Protein AF-A0A8H5M850-F1 (afdb_monomer)

Secondary structure (DSSP, 8-state):
---------PPP-----------PPPPSSHHHHHHHHHHHHHHHHHHTTPPPBTTBPPPPPTTPPPTTSS--TTTS-SSS-GGG--SPPPPHHHHHHHHHHHHHHHHHHHHS--------------HHHHHHHHHHHHHHHHTTS--PPP-

Organism: NCBI:txid117010

pLDDT: mean 79.25, std 18.87, range [33.94, 96.5]

Solvent-accessible surface area (backbone atoms only — not comparable to full-atom values): 9509 Å² total; per-residue (Å²): 139,87,79,82,85,82,80,82,75,80,73,83,76,82,77,70,89,70,82,65,93,62,68,71,51,32,56,77,42,75,67,27,47,52,54,45,52,53,46,46,54,50,49,43,71,78,46,59,92,58,78,58,48,89,93,42,74,48,67,48,62,51,60,33,52,54,78,61,69,71,34,9,46,40,53,28,42,65,94,48,48,53,96,73,57,85,64,72,65,46,58,70,61,38,28,52,30,31,50,51,46,37,50,51,54,52,50,53,60,70,68,45,79,85,76,78,82,76,78,71,82,74,78,76,68,50,71,65,58,50,52,49,53,53,52,53,54,53,53,57,63,54,73,74,68,71,90,67,90,78,133

Sequence (151 aa):
MSSPTVSYIPAPKATNPAPRCSGGTHPNTPAGIALYNDQISKWHTDNGTRGPNETRPYPLSPGSSPVASDECWKCGRTGHVGPSCTQTSAPGLEVRWRMIATSIKKGALATAPQVNLVGEERQWTSKEEYDASVIAAYIADQQGKEDGPSA

InterPro domains:
  IPR001878 Zinc finger, CCHC-type [PS50158] (72-87)
  IPR036875 Zinc finger, CCHC-type superfamily [SSF57756] (61-88)

Radius of gyration: 30.74 Å; Cα contacts (8 Å, |Δi|>4): 128; chains: 1; bounding box: 66×69×64 Å

Mean predicted aligned error: 15.71 Å

Structure (mmCIF, N/CA/C/O backbone):
data_AF-A0A8H5M850-F1
#
_entry.id   AF-A0A8H5M850-F1
#
loop_
_atom_site.group_PDB
_atom_site.id
_atom_site.type_symbol
_atom_site.label_atom_id
_atom_site.label_alt_id
_atom_site.label_comp_id
_atom_site.label_asym_id
_atom_site.label_entity_id
_atom_site.label_seq_id
_atom_site.pdbx_PDB_ins_code
_atom_site.Cartn_x
_atom_site.Cartn_y
_atom_site.Cartn_z
_atom_site.occupancy
_atom_site.B_iso_or_equiv
_atom_site.auth_seq_id
_atom_site.auth_comp_id
_atom_site.auth_asym_id
_atom_site.auth_atom_id
_atom_site.pdbx_PDB_model_num
ATOM 1 N N . MET A 1 1 ? 36.765 -52.241 12.545 1.00 44.28 1 MET A N 1
ATOM 2 C CA . MET A 1 1 ? 37.057 -50.838 12.187 1.00 44.28 1 MET A CA 1
ATOM 3 C C . MET A 1 1 ? 35.727 -50.184 11.850 1.00 44.28 1 MET A C 1
ATOM 5 O O . MET A 1 1 ? 35.226 -50.390 10.755 1.00 44.28 1 MET A O 1
ATOM 9 N N . SER A 1 2 ? 35.089 -49.539 12.828 1.00 43.22 2 SER A N 1
ATOM 10 C CA . SER A 1 2 ? 33.758 -48.939 12.665 1.00 43.22 2 SER A CA 1
ATOM 11 C C . SER A 1 2 ? 33.910 -47.472 12.284 1.00 43.22 2 SER A C 1
ATOM 13 O O . SER A 1 2 ? 34.417 -46.684 13.078 1.00 43.22 2 SER A O 1
ATOM 15 N N . SER A 1 3 ? 33.502 -47.115 11.069 1.00 43.44 3 SER A N 1
ATOM 16 C CA . SER A 1 3 ? 33.487 -45.727 10.602 1.00 43.44 3 SER A CA 1
ATOM 17 C C . SER A 1 3 ? 32.311 -44.967 11.229 1.00 43.44 3 SER A C 1
ATOM 19 O O . SER A 1 3 ? 31.182 -45.461 11.169 1.00 43.44 3 SER A O 1
ATOM 21 N N . PRO A 1 4 ? 32.514 -43.773 11.812 1.00 48.34 4 PRO A N 1
ATOM 22 C CA . PRO A 1 4 ? 31.408 -42.955 12.288 1.00 48.34 4 PRO A CA 1
ATOM 23 C C . PRO A 1 4 ? 30.675 -42.322 11.099 1.00 48.34 4 PRO A C 1
ATOM 25 O O . PRO A 1 4 ? 31.269 -41.630 10.273 1.00 48.34 4 PRO A O 1
ATOM 28 N N . THR A 1 5 ? 29.364 -42.552 11.016 1.00 50.56 5 THR A N 1
ATOM 29 C CA . THR A 1 5 ? 28.493 -41.868 10.052 1.00 50.56 5 THR A CA 1
ATOM 30 C C . THR A 1 5 ? 28.248 -40.446 10.551 1.00 50.56 5 THR A C 1
ATOM 32 O O . THR A 1 5 ? 27.437 -40.222 11.448 1.00 50.56 5 THR A O 1
ATOM 35 N N . VAL A 1 6 ? 28.974 -39.476 9.994 1.00 54.12 6 VAL A N 1
ATOM 36 C CA . VAL A 1 6 ? 28.717 -38.048 10.219 1.00 54.12 6 VAL A CA 1
ATOM 37 C C . VAL A 1 6 ? 27.439 -37.683 9.464 1.00 54.12 6 VAL A C 1
ATOM 39 O O . VAL A 1 6 ? 27.445 -37.515 8.248 1.00 54.12 6 VAL A O 1
ATOM 42 N N . SER A 1 7 ? 26.323 -37.599 10.187 1.00 46.81 7 SER A N 1
ATOM 43 C CA . SER A 1 7 ? 25.055 -37.125 9.631 1.00 46.81 7 SER A CA 1
ATOM 44 C C . SER A 1 7 ? 25.118 -35.608 9.472 1.00 46.81 7 SER A C 1
ATOM 46 O O . SER A 1 7 ? 25.070 -34.862 10.448 1.00 46.81 7 SER A O 1
ATOM 48 N N . TYR A 1 8 ? 25.271 -35.152 8.231 1.00 41.66 8 TYR A N 1
ATOM 49 C CA . TYR A 1 8 ? 25.215 -33.741 7.868 1.00 41.66 8 TYR A CA 1
ATOM 50 C C . TYR A 1 8 ? 23.773 -33.240 8.015 1.00 41.66 8 TYR A C 1
ATOM 52 O O . TYR A 1 8 ? 22.905 -33.595 7.220 1.00 41.66 8 TYR A O 1
ATOM 60 N N . ILE A 1 9 ? 23.511 -32.426 9.039 1.00 51.03 9 ILE A N 1
ATOM 61 C CA . ILE A 1 9 ? 22.270 -31.656 9.148 1.00 51.03 9 ILE A CA 1
ATOM 62 C C . ILE A 1 9 ? 22.516 -30.344 8.395 1.00 51.03 9 ILE A C 1
ATOM 64 O O . ILE A 1 9 ? 23.260 -29.500 8.904 1.00 51.03 9 ILE A O 1
ATOM 68 N N . PRO A 1 10 ? 21.958 -30.134 7.187 1.00 41.19 10 PRO A N 1
ATOM 69 C CA . PRO A 1 10 ? 22.048 -28.831 6.553 1.00 41.19 10 PRO A CA 1
ATOM 70 C C . PRO A 1 10 ? 21.325 -27.818 7.441 1.00 41.19 10 PRO A C 1
ATOM 72 O O . PRO A 1 10 ? 20.138 -27.967 7.734 1.00 41.19 10 PRO A O 1
ATOM 75 N N . ALA A 1 11 ? 22.048 -26.783 7.870 1.00 45.47 11 ALA A N 1
ATOM 76 C CA . ALA A 1 11 ? 21.455 -25.621 8.515 1.00 45.47 11 ALA A CA 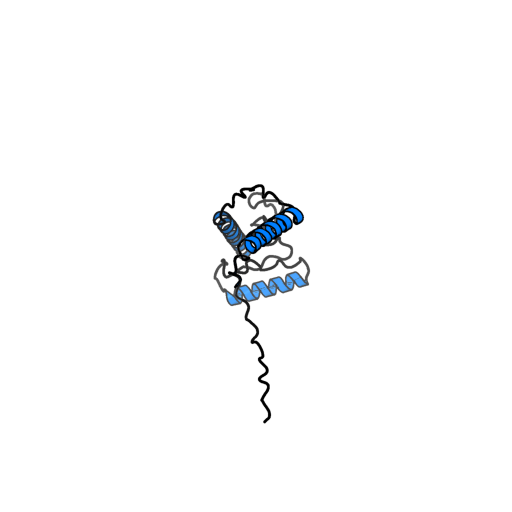1
ATOM 77 C C . ALA A 1 11 ? 20.288 -25.098 7.655 1.00 45.47 11 ALA A C 1
ATOM 79 O O . ALA A 1 11 ? 20.415 -25.072 6.422 1.00 45.47 11 ALA A O 1
ATOM 80 N N . PRO A 1 12 ? 19.164 -24.662 8.255 1.00 38.41 12 PRO A N 1
ATOM 81 C CA . PRO A 1 12 ? 18.116 -24.022 7.484 1.00 38.41 12 PRO A CA 1
ATOM 82 C C . PRO A 1 12 ? 18.724 -22.792 6.816 1.00 38.41 12 PRO A C 1
ATOM 84 O O . PRO A 1 12 ? 19.199 -21.871 7.483 1.00 38.41 12 PRO A O 1
ATOM 87 N N . LYS A 1 13 ? 18.747 -22.792 5.480 1.00 39.28 13 LYS A N 1
ATOM 88 C CA . LYS A 1 13 ? 19.103 -21.607 4.709 1.00 39.28 13 LYS A CA 1
ATOM 89 C C . LYS A 1 13 ? 18.114 -20.522 5.114 1.00 39.28 13 LYS A C 1
ATOM 91 O O . LYS A 1 13 ? 16.944 -20.595 4.747 1.00 39.28 13 LYS A O 1
ATOM 96 N N . ALA A 1 14 ? 18.574 -19.533 5.876 1.00 43.09 14 ALA A N 1
ATOM 97 C CA . ALA A 1 14 ? 17.865 -18.277 6.030 1.00 43.09 14 ALA A CA 1
ATOM 98 C C . ALA A 1 14 ? 17.779 -17.651 4.633 1.00 43.09 14 ALA A C 1
ATOM 100 O O . ALA A 1 14 ? 18.709 -17.011 4.149 1.00 43.09 14 ALA A O 1
ATOM 101 N N . THR A 1 15 ? 16.695 -17.943 3.923 1.00 43.47 15 THR A N 1
ATOM 102 C CA . THR A 1 15 ? 16.423 -17.395 2.602 1.00 43.47 15 THR A CA 1
ATOM 103 C C . THR A 1 15 ? 16.175 -15.896 2.743 1.00 43.47 15 THR A C 1
ATOM 105 O O . THR A 1 15 ? 15.131 -15.497 3.249 1.00 43.47 15 THR A O 1
ATOM 108 N N . ASN A 1 16 ? 17.182 -15.122 2.328 1.00 42.56 16 ASN A N 1
ATOM 109 C CA . ASN A 1 16 ? 17.223 -13.731 1.857 1.00 42.56 16 ASN A CA 1
ATOM 110 C C . ASN A 1 16 ? 16.082 -12.761 2.252 1.00 42.56 16 ASN A C 1
ATOM 112 O O . ASN A 1 16 ? 14.904 -13.032 1.995 1.00 42.56 16 ASN A O 1
ATOM 116 N N . PRO A 1 17 ? 16.407 -11.534 2.713 1.00 41.69 17 PRO A N 1
ATOM 117 C CA . PRO A 1 17 ? 15.423 -10.470 2.826 1.00 41.69 17 PRO A CA 1
ATOM 118 C C . PRO A 1 17 ? 15.102 -9.935 1.425 1.00 41.69 17 PRO A C 1
ATOM 120 O O . PRO A 1 17 ? 15.806 -9.088 0.883 1.00 41.69 17 PRO A O 1
ATOM 123 N N . ALA A 1 18 ? 14.029 -10.431 0.813 1.00 33.94 18 ALA A N 1
ATOM 124 C CA . ALA A 1 18 ? 13.416 -9.714 -0.299 1.00 33.94 18 ALA A CA 1
ATOM 125 C C . ALA A 1 18 ? 13.012 -8.299 0.178 1.00 33.94 18 ALA A C 1
ATOM 127 O O . ALA A 1 18 ? 12.532 -8.166 1.311 1.00 33.94 18 ALA A O 1
ATOM 128 N N . PRO A 1 19 ? 13.135 -7.248 -0.651 1.00 41.72 19 PRO A N 1
ATOM 129 C CA . PRO A 1 19 ? 12.465 -5.984 -0.386 1.00 41.72 19 PRO A CA 1
ATOM 130 C C . PRO A 1 19 ? 10.968 -6.224 -0.621 1.00 41.72 19 PRO A C 1
ATOM 132 O O . PRO A 1 19 ? 10.459 -6.178 -1.739 1.00 41.72 19 PRO A O 1
ATOM 135 N N . ARG A 1 20 ? 10.264 -6.632 0.438 1.00 44.25 20 ARG A N 1
ATOM 136 C CA . ARG A 1 20 ? 8.877 -7.101 0.364 1.00 44.25 20 ARG A CA 1
ATOM 137 C C . ARG A 1 20 ? 7.933 -5.905 0.305 1.00 44.25 20 ARG A C 1
ATOM 139 O O . ARG A 1 20 ? 7.384 -5.494 1.323 1.00 44.25 20 ARG A O 1
ATOM 146 N N . CYS A 1 21 ? 7.632 -5.431 -0.902 1.00 40.84 21 CYS A N 1
ATOM 147 C CA . CYS A 1 21 ? 6.396 -4.687 -1.190 1.00 40.84 21 CYS A CA 1
ATOM 148 C C . CYS A 1 21 ? 5.144 -5.593 -1.057 1.00 40.84 21 CYS A C 1
ATOM 150 O O . CYS A 1 21 ? 4.232 -5.549 -1.874 1.00 40.84 21 CYS A O 1
ATOM 152 N N . SER A 1 22 ? 5.111 -6.459 -0.042 1.00 44.47 22 SER A N 1
ATOM 153 C CA . SER A 1 22 ? 4.141 -7.544 0.141 1.00 44.47 22 SER A CA 1
ATOM 154 C C . SER A 1 22 ? 3.621 -7.568 1.576 1.00 44.47 22 SER A C 1
ATOM 156 O O . SER A 1 22 ? 3.515 -8.625 2.195 1.00 44.47 22 SER A O 1
ATOM 158 N N . GLY A 1 23 ? 3.296 -6.398 2.127 1.00 54.81 23 GLY A N 1
ATOM 159 C CA . GLY A 1 23 ? 2.302 -6.339 3.195 1.00 54.81 23 GLY A CA 1
ATOM 160 C C . GLY A 1 23 ? 0.958 -6.716 2.579 1.00 54.81 23 GLY A C 1
ATOM 161 O O . GLY A 1 23 ? 0.296 -5.862 1.996 1.00 54.81 23 GLY A O 1
ATOM 162 N N . GLY A 1 24 ? 0.625 -8.009 2.589 1.00 64.06 24 GLY A N 1
ATOM 163 C CA . GLY A 1 24 ? -0.624 -8.514 2.023 1.00 64.06 24 GLY A CA 1
ATOM 164 C C . GLY A 1 24 ? -1.832 -7.829 2.663 1.00 64.06 24 GLY A C 1
ATOM 165 O O . GLY A 1 24 ? -1.833 -7.544 3.858 1.00 64.06 24 GLY A O 1
ATOM 166 N N . THR A 1 25 ? -2.850 -7.540 1.859 1.00 82.75 25 THR A N 1
ATOM 167 C CA . THR A 1 25 ? -4.117 -6.974 2.330 1.00 82.75 25 THR A CA 1
ATOM 168 C C . THR A 1 25 ? -4.898 -8.028 3.102 1.00 82.75 25 THR A C 1
ATOM 170 O O . THR A 1 25 ? -5.114 -9.131 2.596 1.00 82.75 25 THR A O 1
ATOM 173 N N . HIS A 1 26 ? -5.367 -7.690 4.300 1.00 87.88 26 HIS A N 1
ATOM 174 C CA . HIS A 1 26 ? -6.279 -8.559 5.044 1.00 87.88 26 HIS A CA 1
ATOM 175 C C . HIS A 1 26 ? -7.678 -8.533 4.423 1.00 87.88 26 HIS A C 1
ATOM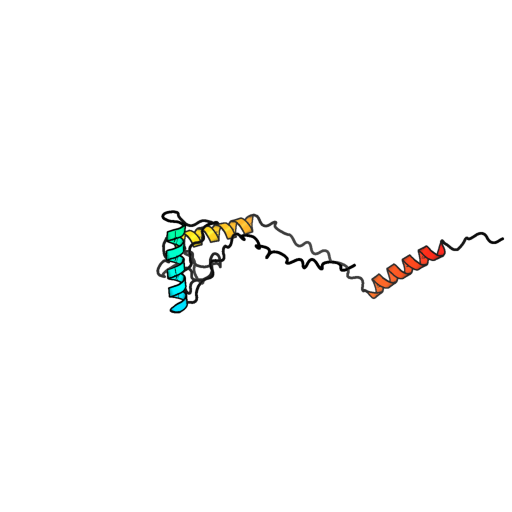 177 O O . HIS A 1 26 ? -8.093 -7.491 3.906 1.00 87.88 26 HIS A O 1
ATOM 183 N N . PRO A 1 27 ? -8.445 -9.635 4.479 1.00 90.06 27 PRO A N 1
ATOM 184 C CA . PRO A 1 27 ? -9.853 -9.591 4.111 1.00 90.06 27 PRO A CA 1
ATOM 185 C C . PRO A 1 27 ? -10.618 -8.657 5.061 1.00 90.06 27 PRO A C 1
ATOM 187 O O . PRO A 1 27 ? -10.244 -8.499 6.224 1.00 90.06 27 PRO A O 1
ATOM 190 N N . ASN A 1 28 ? -11.714 -8.060 4.584 1.00 92.00 28 ASN A N 1
ATOM 191 C CA . ASN A 1 28 ? -12.587 -7.221 5.413 1.00 92.00 28 ASN A CA 1
ATOM 192 C C . ASN A 1 28 ? -13.478 -8.081 6.329 1.00 92.00 28 ASN A C 1
ATOM 194 O O . ASN A 1 28 ? -14.696 -8.136 6.169 1.00 92.00 28 ASN A O 1
ATOM 198 N N . THR A 1 29 ? -12.847 -8.813 7.244 1.00 95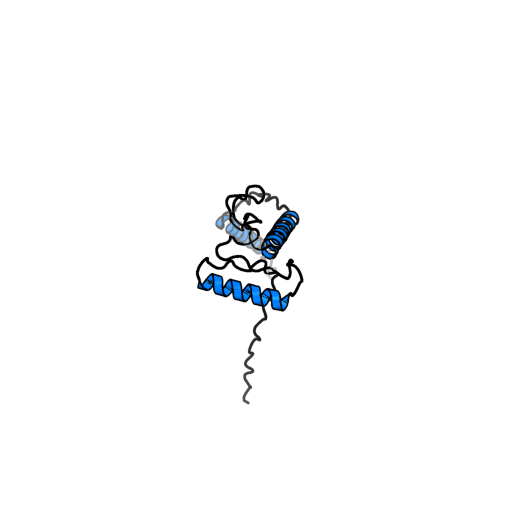.00 29 THR A N 1
ATOM 199 C CA . THR A 1 29 ? -13.485 -9.647 8.268 1.00 95.00 29 THR A CA 1
ATOM 200 C C . THR A 1 29 ? -13.018 -9.200 9.655 1.00 95.00 29 THR A C 1
ATOM 202 O O . THR A 1 29 ? -11.945 -8.606 9.766 1.00 95.00 29 THR A O 1
ATOM 205 N N . PRO A 1 30 ? -13.756 -9.510 10.739 1.00 95.38 30 PRO A N 1
ATOM 206 C CA . PRO A 1 30 ? -13.331 -9.157 12.096 1.00 95.38 30 PRO A CA 1
ATOM 207 C C . PRO A 1 30 ? -11.924 -9.663 12.445 1.00 95.38 30 PRO A C 1
ATOM 209 O O . PRO A 1 30 ? -11.131 -8.934 13.035 1.00 95.38 30 PRO A O 1
ATOM 212 N N . ALA A 1 31 ? -11.581 -10.878 12.006 1.00 93.12 31 ALA A N 1
ATOM 213 C CA . ALA A 1 31 ? -10.242 -11.437 12.173 1.00 93.12 31 ALA A CA 1
ATOM 214 C C . ALA A 1 31 ? -9.178 -10.649 11.386 1.00 93.12 31 ALA A C 1
ATOM 216 O O . ALA A 1 31 ? -8.111 -10.357 11.920 1.00 93.12 31 ALA A O 1
ATOM 217 N N . GLY A 1 32 ? -9.474 -10.256 10.141 1.00 91.06 32 GLY A N 1
ATOM 218 C CA . GLY A 1 32 ? -8.570 -9.434 9.332 1.00 91.06 32 GLY A CA 1
ATOM 219 C C . GLY A 1 32 ? -8.350 -8.035 9.914 1.00 91.06 32 GLY A C 1
ATOM 220 O O . GLY A 1 32 ? -7.237 -7.516 9.879 1.00 91.06 32 GLY A O 1
ATOM 221 N N . ILE A 1 33 ? -9.388 -7.447 10.512 1.00 92.88 33 ILE A N 1
ATOM 222 C CA . ILE A 1 33 ? -9.302 -6.160 11.211 1.00 92.88 33 ILE A CA 1
ATOM 223 C C . ILE A 1 33 ? -8.424 -6.274 12.463 1.00 92.88 33 ILE A C 1
ATOM 225 O O . ILE A 1 33 ? -7.580 -5.409 12.686 1.00 92.88 33 ILE A O 1
ATOM 229 N N . ALA A 1 34 ? -8.569 -7.344 13.251 1.00 94.62 34 ALA A N 1
ATOM 230 C CA . ALA A 1 34 ? -7.722 -7.577 14.421 1.00 94.62 34 ALA A CA 1
ATOM 231 C C . ALA A 1 34 ? -6.237 -7.695 14.033 1.00 94.62 34 ALA A C 1
ATOM 233 O O . ALA A 1 34 ? -5.402 -6.972 14.573 1.00 94.62 34 ALA A O 1
ATOM 234 N N . LEU A 1 35 ? -5.923 -8.505 13.014 1.00 93.44 35 LEU A N 1
ATOM 235 C CA . LEU A 1 35 ? -4.553 -8.652 12.510 1.00 93.44 35 LEU A CA 1
ATOM 236 C C . LEU A 1 35 ? -3.975 -7.334 11.979 1.00 93.44 35 LEU A C 1
ATOM 238 O O . LEU A 1 35 ? -2.799 -7.040 12.193 1.00 93.44 35 LEU A O 1
ATOM 242 N N . TYR A 1 36 ? -4.785 -6.527 11.294 1.00 93.69 36 TYR A N 1
ATOM 243 C CA . TYR A 1 36 ? -4.377 -5.202 10.834 1.00 93.69 36 TYR A CA 1
ATOM 244 C C . TYR A 1 36 ? -4.038 -4.261 11.997 1.00 93.69 36 TYR A C 1
ATOM 246 O O . TYR A 1 36 ? -3.010 -3.584 11.957 1.00 93.69 36 TYR A O 1
ATOM 254 N N . ASN A 1 37 ? -4.851 -4.251 13.054 1.00 94.44 37 ASN A N 1
ATOM 255 C CA . ASN A 1 37 ? -4.611 -3.420 14.234 1.00 94.44 37 ASN A CA 1
ATOM 256 C C . ASN A 1 37 ? -3.332 -3.832 14.981 1.00 94.44 37 ASN A C 1
ATOM 258 O O . ASN A 1 37 ? -2.55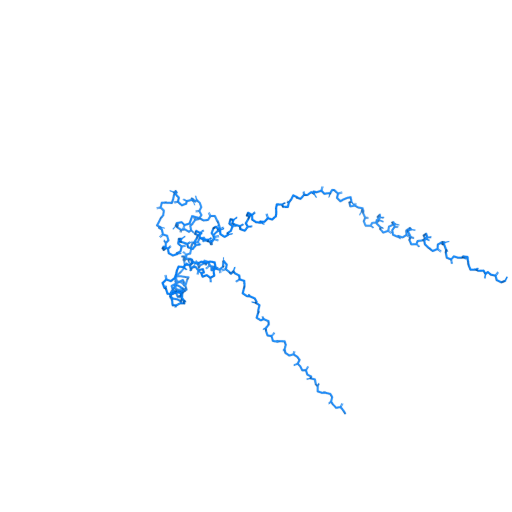9 -2.968 15.410 1.00 94.44 37 ASN A O 1
ATOM 262 N N . ASP A 1 38 ? -3.066 -5.137 15.077 1.00 95.38 38 ASP A N 1
ATOM 263 C CA . ASP A 1 38 ? -1.823 -5.662 15.649 1.00 95.38 38 ASP A CA 1
ATOM 264 C C . ASP A 1 38 ? -0.610 -5.245 14.805 1.00 95.38 38 ASP A C 1
ATOM 266 O O . ASP A 1 38 ? 0.417 -4.811 15.336 1.00 95.38 38 ASP A O 1
ATOM 270 N N . GLN A 1 39 ? -0.735 -5.303 13.475 1.00 94.19 39 GLN A N 1
ATOM 271 C CA . GLN A 1 39 ? 0.310 -4.860 12.552 1.00 94.19 39 GLN A CA 1
ATOM 272 C C . GLN A 1 39 ? 0.574 -3.357 12.643 1.00 94.19 39 GLN A C 1
ATOM 274 O O . GLN A 1 39 ? 1.736 -2.956 12.614 1.00 94.19 39 GLN A O 1
ATOM 279 N N . ILE A 1 40 ? -0.465 -2.528 12.780 1.00 94.38 40 ILE A N 1
ATOM 280 C CA . ILE A 1 40 ? -0.313 -1.086 13.013 1.00 94.38 40 ILE A CA 1
ATOM 281 C C . ILE A 1 40 ? 0.438 -0.839 14.314 1.00 94.38 40 ILE A C 1
ATOM 283 O O . ILE A 1 40 ? 1.422 -0.099 14.315 1.00 94.38 40 ILE A O 1
ATOM 287 N N . SER A 1 41 ? 0.009 -1.480 15.403 1.00 94.88 41 SER A N 1
ATOM 288 C CA . SER A 1 41 ? 0.641 -1.326 16.716 1.00 94.88 41 SER A CA 1
ATOM 289 C C . SER A 1 41 ? 2.121 -1.686 16.647 1.00 94.88 41 SER A C 1
ATOM 291 O O . SER A 1 41 ? 2.975 -0.876 17.004 1.00 94.88 41 SER A O 1
ATOM 293 N N . LYS A 1 42 ? 2.436 -2.852 16.071 1.00 94.44 42 LYS A N 1
ATOM 294 C CA . LYS A 1 42 ? 3.814 -3.293 15.862 1.00 94.44 42 LYS A CA 1
ATOM 295 C C . LYS A 1 42 ? 4.610 -2.321 14.993 1.00 94.44 42 LYS A C 1
ATOM 297 O O . LYS A 1 42 ? 5.739 -1.981 15.334 1.00 94.44 42 LYS A O 1
ATOM 302 N N . TRP A 1 43 ? 4.034 -1.851 13.889 1.00 95.06 43 TRP A N 1
ATOM 303 C CA . TRP A 1 43 ? 4.713 -0.919 12.996 1.00 95.06 43 TRP A CA 1
ATOM 304 C C . TRP A 1 43 ? 5.067 0.383 13.719 1.00 95.06 43 TRP A C 1
ATOM 306 O O . TRP A 1 43 ? 6.183 0.878 13.568 1.00 95.06 43 TRP A O 1
ATOM 316 N N . HIS A 1 44 ? 4.161 0.917 14.539 1.00 94.69 44 HIS A N 1
ATOM 317 C CA . HIS A 1 44 ? 4.430 2.113 15.334 1.00 94.69 44 HIS A CA 1
ATOM 318 C C . HIS A 1 44 ? 5.472 1.874 16.430 1.00 94.69 44 HIS A C 1
ATOM 320 O O . HIS A 1 44 ? 6.319 2.742 16.635 1.00 94.69 44 HIS A O 1
ATOM 326 N N . THR A 1 45 ? 5.478 0.709 17.082 1.00 96.50 45 THR A N 1
ATOM 327 C CA . THR A 1 45 ? 6.539 0.333 18.031 1.00 96.50 45 THR A CA 1
ATOM 328 C C . THR A 1 45 ? 7.907 0.273 17.352 1.00 96.50 45 THR A C 1
ATOM 330 O O . THR A 1 45 ? 8.875 0.821 17.873 1.00 96.50 45 THR A O 1
ATOM 333 N N . ASP A 1 46 ? 7.985 -0.337 16.168 1.00 94.25 46 ASP A N 1
ATOM 334 C CA . ASP A 1 46 ? 9.252 -0.557 15.465 1.00 94.25 46 ASP A CA 1
ATOM 335 C C . ASP A 1 46 ? 9.789 0.731 14.799 1.00 94.25 46 ASP A C 1
ATOM 337 O O . ASP A 1 46 ? 11.000 0.901 14.648 1.00 94.25 46 ASP A O 1
ATOM 341 N N . ASN A 1 47 ? 8.907 1.654 14.385 1.00 94.69 47 ASN A N 1
ATOM 342 C CA . ASN A 1 47 ? 9.272 2.814 13.556 1.00 94.69 47 ASN A CA 1
ATOM 343 C C . ASN A 1 47 ? 9.095 4.181 14.239 1.00 94.69 47 ASN A C 1
ATOM 345 O O . ASN A 1 47 ? 9.644 5.177 13.754 1.00 94.69 47 ASN A O 1
ATOM 349 N N . GLY A 1 48 ? 8.361 4.254 15.352 1.00 91.94 48 GLY A N 1
ATOM 350 C CA . GLY A 1 48 ? 8.100 5.486 16.094 1.00 91.94 48 GLY A CA 1
ATOM 351 C C . GLY A 1 48 ? 7.445 6.571 15.233 1.00 91.94 48 GLY A C 1
ATOM 352 O O . GLY A 1 48 ? 6.412 6.357 14.601 1.00 91.94 48 GLY A O 1
ATOM 353 N N . THR A 1 49 ? 8.065 7.754 15.196 1.00 91.06 49 THR A N 1
ATOM 354 C CA . THR A 1 49 ? 7.599 8.920 14.419 1.00 91.06 49 THR A CA 1
ATOM 355 C C . THR A 1 49 ? 8.040 8.901 12.957 1.00 91.06 49 THR A C 1
ATOM 357 O O . THR A 1 49 ? 7.706 9.804 12.185 1.00 91.06 49 THR A O 1
ATOM 360 N N . ARG A 1 50 ? 8.834 7.906 12.549 1.00 93.31 50 ARG A N 1
ATOM 361 C CA . ARG A 1 50 ? 9.400 7.880 11.204 1.00 93.31 50 ARG A CA 1
ATOM 362 C C . ARG A 1 50 ? 8.326 7.489 10.188 1.00 93.31 50 ARG A C 1
ATOM 364 O O . ARG A 1 50 ? 7.545 6.578 10.421 1.00 93.31 50 ARG A O 1
ATOM 371 N N . GLY A 1 51 ? 8.326 8.143 9.028 1.00 93.81 51 GLY A N 1
ATOM 372 C CA . GLY A 1 51 ? 7.401 7.815 7.939 1.00 93.81 51 GLY A CA 1
ATOM 373 C C . GLY A 1 51 ? 7.764 6.523 7.186 1.00 93.81 51 GLY A C 1
ATOM 374 O O . GLY A 1 51 ? 8.921 6.087 7.250 1.00 93.81 51 GLY A O 1
ATOM 375 N N . PRO A 1 52 ? 6.804 5.947 6.438 1.00 95.62 52 PRO A N 1
ATOM 376 C CA . PRO A 1 52 ? 7.034 4.783 5.589 1.00 95.62 52 PRO A CA 1
ATOM 377 C C . PRO A 1 52 ? 7.994 5.091 4.438 1.00 95.62 52 PRO A C 1
ATOM 379 O O . PRO A 1 52 ? 8.074 6.224 3.959 1.00 95.62 52 PRO A O 1
ATOM 382 N N . ASN A 1 53 ? 8.714 4.064 3.997 1.00 93.44 53 ASN A N 1
ATOM 383 C CA . ASN A 1 53 ? 9.577 4.062 2.815 1.00 93.44 53 ASN A CA 1
ATOM 384 C C . ASN A 1 53 ? 9.761 2.621 2.311 1.00 93.44 53 ASN A C 1
ATOM 386 O O . ASN A 1 53 ? 9.171 1.696 2.860 1.00 93.44 53 ASN A O 1
ATOM 390 N N . GLU A 1 54 ? 10.607 2.425 1.301 1.00 89.69 54 GLU A N 1
ATOM 391 C CA . GLU A 1 54 ? 10.842 1.117 0.664 1.00 89.69 54 GLU A CA 1
ATOM 392 C C . GLU A 1 54 ? 11.244 0.007 1.649 1.00 89.69 54 GLU A C 1
ATOM 394 O O . GLU A 1 54 ? 10.919 -1.158 1.442 1.00 89.69 54 GLU A O 1
ATOM 399 N N . THR A 1 55 ? 11.921 0.365 2.744 1.00 91.19 55 THR A N 1
ATOM 400 C CA . THR A 1 55 ? 12.366 -0.580 3.777 1.00 91.19 55 THR A CA 1
ATOM 401 C C . THR A 1 55 ? 11.390 -0.707 4.948 1.00 91.19 55 THR A C 1
ATOM 403 O O . THR A 1 55 ? 11.585 -1.553 5.817 1.00 91.19 55 THR A O 1
ATOM 406 N N . ARG A 1 56 ? 10.346 0.129 4.996 1.00 92.31 56 ARG A N 1
ATOM 407 C CA . ARG A 1 56 ? 9.370 0.228 6.093 1.00 92.31 56 ARG A CA 1
ATOM 408 C C . ARG A 1 56 ? 7.958 0.373 5.517 1.00 92.31 56 ARG A C 1
ATOM 410 O O . ARG A 1 56 ? 7.379 1.464 5.583 1.00 92.31 56 ARG A O 1
ATOM 417 N N . PRO A 1 57 ? 7.408 -0.703 4.932 1.00 93.06 57 PRO A N 1
ATOM 418 C CA . PRO A 1 57 ? 6.068 -0.686 4.361 1.00 93.06 57 PRO A CA 1
ATOM 419 C C . PRO A 1 57 ? 5.029 -0.438 5.457 1.00 93.06 57 PRO A C 1
ATOM 421 O O . PRO A 1 57 ? 5.124 -1.026 6.533 1.00 93.06 57 PRO A O 1
ATOM 424 N N . TYR A 1 58 ? 4.043 0.423 5.196 1.00 94.00 58 TYR A N 1
ATOM 425 C CA . TYR A 1 58 ? 2.931 0.632 6.127 1.00 94.00 58 TYR A CA 1
ATOM 426 C C . TYR A 1 58 ? 1.837 -0.428 5.893 1.00 94.00 58 TYR A C 1
ATOM 428 O O . TYR A 1 58 ? 1.549 -0.728 4.729 1.00 94.00 58 TYR A O 1
ATOM 436 N N . PRO A 1 59 ? 1.216 -0.996 6.946 1.00 94.31 59 PRO A N 1
ATOM 437 C CA . PRO A 1 59 ? 0.107 -1.939 6.797 1.00 94.31 59 PRO A CA 1
ATOM 438 C C . PRO A 1 59 ? -1.063 -1.343 6.001 1.00 94.31 59 PRO A C 1
ATOM 440 O O . PRO A 1 59 ? -1.381 -0.164 6.138 1.00 94.31 59 PRO A O 1
ATOM 443 N N . LEU A 1 60 ? -1.718 -2.157 5.172 1.00 94.19 60 LEU A N 1
ATOM 444 C CA . LEU A 1 60 ? -2.836 -1.717 4.331 1.00 94.19 60 LEU A CA 1
ATOM 445 C C . LEU A 1 60 ? -4.178 -2.020 4.994 1.00 94.19 60 LEU A C 1
ATOM 447 O O . LEU A 1 60 ? -4.358 -3.098 5.560 1.00 94.19 60 LEU A O 1
ATOM 451 N N . SER A 1 61 ? -5.127 -1.093 4.861 1.00 93.56 61 SER A N 1
ATOM 452 C CA . SER A 1 61 ? -6.487 -1.238 5.379 1.00 93.56 61 SER A CA 1
ATOM 453 C C . SER A 1 61 ? -7.140 -2.549 4.903 1.00 93.56 61 SER A C 1
ATOM 455 O O . SER A 1 61 ? -7.033 -2.887 3.716 1.00 93.56 61 SER A O 1
ATOM 457 N N . PRO A 1 62 ? -7.849 -3.290 5.775 1.00 94.19 62 PRO A N 1
ATOM 458 C CA . PRO A 1 62 ? -8.551 -4.511 5.389 1.00 94.19 62 PRO A CA 1
ATOM 459 C C . PRO A 1 62 ? -9.551 -4.278 4.251 1.00 94.19 62 PRO A C 1
ATOM 461 O O . PRO A 1 62 ? -10.261 -3.275 4.214 1.00 94.19 62 PRO A O 1
ATOM 464 N N . GLY A 1 63 ? -9.607 -5.207 3.297 1.00 91.25 63 GLY A N 1
ATOM 465 C CA . GLY A 1 63 ? -10.466 -5.115 2.111 1.00 91.25 63 GLY A CA 1
ATOM 466 C C . GLY A 1 63 ? -10.059 -4.055 1.087 1.00 91.25 63 GLY A C 1
ATOM 467 O O . GLY A 1 63 ? -10.794 -3.840 0.122 1.00 91.25 63 GLY A O 1
ATOM 468 N N . SER A 1 64 ? -8.923 -3.385 1.281 1.00 92.69 64 SER A N 1
ATOM 469 C CA . SER A 1 64 ? -8.322 -2.558 0.240 1.00 92.69 64 SER A CA 1
ATOM 470 C C . SER A 1 64 ? -7.640 -3.423 -0.823 1.00 92.69 64 SER A C 1
ATOM 472 O O . SER A 1 64 ? -7.392 -4.613 -0.634 1.00 92.69 64 SER A O 1
ATOM 474 N N . SER A 1 65 ? -7.359 -2.818 -1.969 1.00 93.62 65 SER A N 1
ATOM 475 C CA . SER A 1 65 ? -6.563 -3.414 -3.035 1.00 93.62 65 SER A CA 1
ATOM 476 C C . SER A 1 65 ? -5.074 -3.411 -2.659 1.00 93.62 65 SER A C 1
ATOM 478 O O . SER A 1 65 ? -4.628 -2.504 -1.932 1.00 93.62 65 SER A O 1
ATOM 480 N N . PRO A 1 66 ? -4.293 -4.394 -3.154 1.00 91.31 66 PRO A N 1
ATOM 481 C CA . PRO A 1 66 ? -2.849 -4.433 -2.960 1.00 91.31 66 PRO A CA 1
ATOM 482 C C . PRO A 1 66 ? -2.184 -3.123 -3.376 1.00 91.31 66 PRO A C 1
ATOM 484 O O . PRO A 1 66 ? -2.693 -2.394 -4.228 1.00 91.31 66 PRO A O 1
ATOM 487 N N . VAL A 1 67 ? -1.040 -2.812 -2.778 1.00 91.75 67 VAL A N 1
ATOM 488 C CA . VAL A 1 67 ? -0.336 -1.582 -3.129 1.00 91.75 67 VAL A CA 1
ATOM 489 C C . VAL A 1 67 ? 0.219 -1.646 -4.553 1.00 91.75 67 VAL A C 1
ATOM 491 O O . VAL A 1 67 ? 0.734 -2.683 -4.970 1.00 91.75 67 VAL A O 1
ATOM 494 N N . ALA A 1 68 ? 0.135 -0.535 -5.284 1.00 90.38 68 ALA A N 1
ATOM 495 C CA . ALA A 1 68 ? 0.601 -0.422 -6.664 1.00 90.38 68 ALA A CA 1
ATOM 496 C C . ALA A 1 68 ? -0.075 -1.428 -7.628 1.00 90.38 68 ALA A C 1
ATOM 498 O O . ALA A 1 68 ? 0.524 -1.873 -8.610 1.00 90.38 68 ALA A O 1
ATOM 499 N N . SER A 1 69 ? -1.340 -1.763 -7.374 1.00 90.12 69 SER A N 1
ATOM 500 C CA . SER A 1 69 ? -2.223 -2.581 -8.219 1.00 90.12 69 SER A CA 1
ATOM 501 C C . SER A 1 69 ? -3.151 -1.744 -9.112 1.00 90.12 69 SER A C 1
ATOM 503 O O . SER A 1 69 ? -4.205 -2.215 -9.528 1.00 90.12 69 SER A O 1
ATOM 505 N N . ASP A 1 70 ? -2.753 -0.504 -9.407 1.00 91.06 70 ASP A N 1
ATOM 506 C CA . ASP A 1 70 ? -3.570 0.507 -10.098 1.00 91.06 70 ASP A CA 1
ATOM 507 C C . ASP A 1 70 ? -4.793 0.942 -9.273 1.00 91.06 70 ASP A C 1
ATOM 509 O O . ASP A 1 70 ? -5.829 1.374 -9.781 1.00 91.06 70 ASP A O 1
ATOM 513 N N . GLU A 1 71 ? -4.650 0.856 -7.953 1.00 94.25 71 GLU A N 1
ATOM 514 C CA . GLU A 1 71 ? -5.620 1.346 -7.002 1.00 94.25 71 GLU A CA 1
ATOM 515 C C . GLU A 1 71 ? -5.549 2.868 -6.839 1.00 94.25 71 GLU A C 1
ATOM 517 O O . 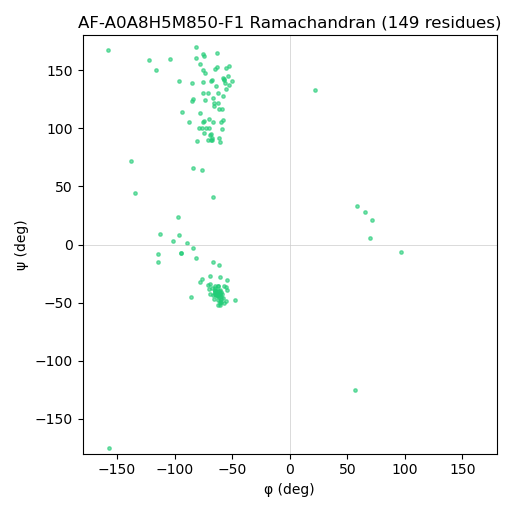GLU A 1 71 ? -4.513 3.519 -7.008 1.00 94.25 71 GLU A O 1
ATOM 522 N N . CYS A 1 72 ? -6.662 3.456 -6.417 1.00 95.50 72 CYS A N 1
ATOM 523 C CA . CYS A 1 72 ? -6.688 4.826 -5.951 1.00 95.50 72 CYS A CA 1
ATOM 524 C C . CYS A 1 72 ? -5.776 4.972 -4.724 1.00 95.50 72 CYS A C 1
ATOM 526 O O . CYS A 1 72 ? -6.057 4.428 -3.657 1.00 95.50 72 CYS A O 1
ATOM 528 N N . TRP A 1 73 ? -4.717 5.775 -4.835 1.00 94.25 73 TRP A N 1
ATOM 529 C CA . TRP A 1 73 ? -3.770 6.017 -3.739 1.00 94.25 73 TRP A CA 1
ATOM 530 C C . TRP A 1 73 ? -4.409 6.659 -2.494 1.00 94.25 73 TRP A C 1
ATOM 532 O O . TRP A 1 73 ? -3.814 6.623 -1.419 1.00 94.25 73 TRP A O 1
ATOM 542 N N . LYS A 1 74 ? -5.607 7.251 -2.627 1.00 95.44 74 LYS A N 1
ATOM 543 C CA . LYS A 1 74 ? -6.324 7.936 -1.542 1.00 95.44 74 LYS A CA 1
ATOM 544 C C . LYS A 1 74 ? -7.178 6.985 -0.701 1.00 95.44 74 LYS A C 1
ATOM 546 O O . LYS A 1 74 ? -7.147 7.081 0.519 1.00 95.44 74 LYS A O 1
ATOM 551 N N . CYS A 1 75 ? -7.937 6.084 -1.325 1.00 95.12 75 CYS A N 1
ATOM 552 C CA . CYS A 1 75 ? -8.859 5.178 -0.621 1.00 95.12 75 CYS A CA 1
ATOM 553 C C . CYS A 1 75 ? -8.474 3.692 -0.713 1.00 95.12 75 CYS A C 1
ATOM 555 O O . CYS A 1 75 ? -9.101 2.854 -0.071 1.00 95.12 75 CYS A O 1
ATOM 557 N N . GLY A 1 76 ? -7.473 3.349 -1.526 1.00 93.94 76 GLY A N 1
ATOM 558 C CA . GLY A 1 76 ? -7.000 1.982 -1.704 1.00 93.94 76 GLY A CA 1
ATOM 559 C C . GLY A 1 76 ? -7.949 1.072 -2.483 1.00 93.94 76 GLY A C 1
ATOM 560 O O . GLY A 1 76 ? -7.859 -0.138 -2.318 1.00 93.94 76 GLY A O 1
ATOM 561 N N . ARG A 1 77 ? -8.873 1.599 -3.299 1.00 93.94 77 ARG A N 1
ATOM 562 C CA . ARG A 1 77 ? -9.773 0.797 -4.153 1.00 93.94 77 ARG A CA 1
ATOM 563 C C . ARG A 1 77 ? -9.527 1.052 -5.634 1.00 93.94 77 ARG A C 1
ATOM 565 O O . ARG A 1 77 ? -9.138 2.153 -6.014 1.00 93.94 77 ARG A O 1
ATOM 572 N N . THR A 1 78 ? -9.780 0.051 -6.466 1.00 93.94 78 THR A N 1
ATOM 573 C CA . THR A 1 78 ? -9.723 0.167 -7.929 1.00 93.94 78 THR A CA 1
ATOM 574 C C . THR A 1 78 ? -11.004 0.790 -8.503 1.00 93.94 78 THR A C 1
ATOM 576 O O . THR A 1 78 ? -11.995 0.994 -7.798 1.00 93.94 78 THR A O 1
ATOM 579 N N . GLY A 1 79 ? -10.975 1.137 -9.793 1.00 93.81 79 GLY A N 1
ATOM 580 C CA . GLY A 1 79 ? -12.117 1.700 -10.529 1.00 93.81 79 GLY A CA 1
ATOM 581 C C . GLY A 1 79 ? -12.136 3.228 -10.632 1.00 93.81 79 GLY A C 1
ATOM 582 O O . GLY A 1 79 ? -12.972 3.776 -11.341 1.00 93.81 79 GLY A O 1
ATOM 583 N N . HIS A 1 80 ? -11.217 3.925 -9.961 1.00 95.25 80 HIS A N 1
ATOM 584 C CA . HIS A 1 80 ? -11.028 5.370 -10.101 1.00 95.25 80 HIS A CA 1
ATOM 585 C C . HIS A 1 80 ? -9.614 5.794 -9.674 1.00 95.25 80 HIS A C 1
ATOM 587 O O . HIS A 1 80 ? -8.888 5.035 -9.033 1.00 95.25 80 HIS A O 1
ATOM 593 N N . VAL A 1 81 ? -9.238 7.033 -10.001 1.00 92.81 81 VAL A N 1
ATOM 594 C CA . VAL A 1 81 ? -7.962 7.653 -9.606 1.00 92.81 81 VAL A CA 1
ATOM 595 C C . VAL A 1 81 ? -8.159 8.668 -8.476 1.00 92.81 81 VAL A C 1
ATOM 597 O O . VAL A 1 81 ? -9.257 9.184 -8.280 1.00 92.81 81 VAL A O 1
ATOM 600 N N . GLY A 1 82 ? -7.086 8.998 -7.749 1.00 90.25 82 GLY A N 1
ATOM 601 C CA . GLY A 1 82 ? -7.118 9.886 -6.574 1.00 90.25 82 GLY A CA 1
ATOM 602 C C . GLY A 1 82 ? -7.897 11.201 -6.739 1.00 90.25 82 GLY A C 1
ATOM 603 O O . GLY A 1 82 ? -8.734 11.492 -5.884 1.00 90.25 82 GLY A O 1
ATOM 604 N N . PRO A 1 83 ? -7.696 11.977 -7.823 1.00 91.69 83 PRO A N 1
ATOM 605 C CA . PRO A 1 83 ? -8.460 13.206 -8.067 1.00 91.69 83 PRO A CA 1
ATOM 606 C C . PRO A 1 83 ? -9.977 13.000 -8.197 1.00 91.69 83 PRO A C 1
ATOM 608 O O . PRO A 1 83 ? -10.744 13.889 -7.849 1.00 91.69 83 PRO A O 1
ATOM 611 N N . SER A 1 84 ? -10.412 11.824 -8.651 1.00 94.19 84 SER A N 1
ATOM 612 C CA . SER A 1 84 ? -11.825 11.457 -8.821 1.00 94.19 84 SER A CA 1
ATOM 613 C C . SER A 1 84 ? -12.383 10.677 -7.621 1.00 94.19 84 SER A C 1
ATOM 615 O O . SER A 1 84 ? -13.485 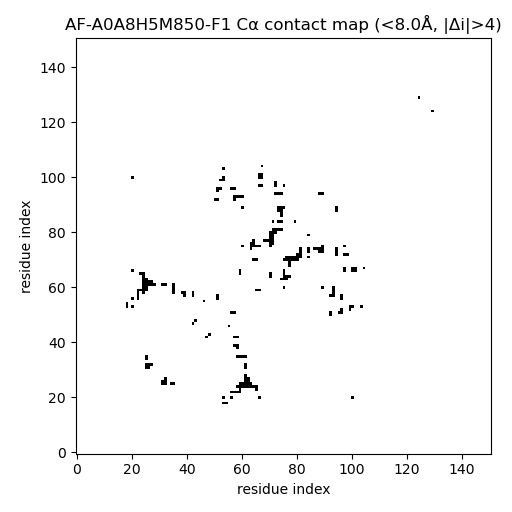10.140 -7.688 1.00 94.19 84 SER A O 1
ATOM 617 N N . CYS A 1 85 ? -11.624 10.571 -6.524 1.00 95.69 85 CYS A N 1
ATOM 618 C CA . CYS A 1 85 ? -12.003 9.787 -5.354 1.00 95.69 85 CYS A CA 1
ATOM 619 C C . CYS A 1 85 ? -13.026 10.516 -4.480 1.00 95.69 85 CYS A C 1
ATOM 621 O O . CYS A 1 85 ? -12.697 11.483 -3.785 1.00 95.69 85 CYS A O 1
ATOM 623 N N . THR A 1 86 ? -14.236 9.965 -4.435 1.00 95.62 86 THR A N 1
ATOM 624 C CA . THR A 1 86 ? -15.342 10.404 -3.569 1.00 95.62 86 THR A CA 1
ATOM 625 C C . THR A 1 86 ? -15.419 9.635 -2.247 1.00 95.62 86 THR A C 1
ATOM 627 O O . THR A 1 86 ? -16.203 9.986 -1.371 1.00 95.62 86 THR A O 1
ATOM 630 N N . GLN A 1 87 ? -14.608 8.587 -2.085 1.00 93.31 87 GLN A N 1
ATOM 631 C CA . GLN A 1 87 ? -14.595 7.746 -0.890 1.00 93.31 87 GLN A CA 1
ATOM 632 C C . GLN A 1 87 ? -13.774 8.358 0.251 1.00 93.31 87 GLN A C 1
ATOM 634 O O . GLN A 1 87 ? -12.895 9.199 0.032 1.00 93.31 87 GLN A O 1
ATOM 639 N N . THR A 1 88 ? -14.033 7.882 1.473 1.00 93.69 88 THR A N 1
ATOM 640 C CA . THR A 1 88 ? -13.232 8.202 2.660 1.00 93.69 88 THR A CA 1
ATOM 641 C C . THR A 1 88 ? -11.766 7.853 2.423 1.00 93.69 88 THR A C 1
ATOM 643 O O . THR A 1 88 ? -11.440 6.775 1.922 1.00 93.69 88 THR A O 1
ATOM 646 N N . SER A 1 89 ? -10.882 8.783 2.781 1.00 94.50 89 SER A N 1
ATOM 647 C CA . SER A 1 89 ? -9.440 8.582 2.663 1.00 94.50 89 SER A CA 1
ATOM 648 C C . SER A 1 89 ? -8.960 7.508 3.636 1.00 94.50 89 SER A C 1
ATOM 650 O O . SER A 1 89 ? -9.388 7.477 4.789 1.00 94.50 89 SER A O 1
ATOM 652 N N . ALA A 1 90 ? -8.019 6.683 3.186 1.00 94.62 90 ALA A N 1
ATOM 653 C CA . ALA A 1 90 ? -7.240 5.809 4.050 1.00 94.62 90 ALA A CA 1
ATOM 654 C C . ALA A 1 90 ? -6.389 6.639 5.042 1.00 94.62 90 ALA A C 1
ATOM 656 O O . ALA A 1 90 ? -6.198 7.847 4.826 1.00 94.62 90 ALA A O 1
ATOM 657 N N . PRO A 1 91 ? -5.849 6.019 6.111 1.00 94.50 91 PRO A N 1
ATOM 658 C CA . PRO A 1 91 ? -4.964 6.692 7.059 1.00 94.50 91 PRO A CA 1
ATOM 659 C C . PRO A 1 91 ? -3.771 7.365 6.369 1.00 94.50 91 PRO A C 1
ATOM 661 O O . PRO A 1 91 ? -3.219 6.840 5.405 1.00 94.50 91 PRO A O 1
ATOM 664 N N . GLY A 1 92 ? -3.325 8.517 6.879 1.00 95.75 92 GLY A N 1
ATOM 665 C CA . GLY A 1 92 ? -2.315 9.341 6.197 1.00 95.75 92 GLY A CA 1
ATOM 666 C C . GLY A 1 92 ? -0.990 8.622 5.903 1.00 95.75 92 GLY A C 1
ATOM 667 O O . GLY A 1 92 ? -0.392 8.832 4.847 1.00 95.75 92 GLY A O 1
ATOM 668 N N . LEU A 1 93 ? -0.544 7.732 6.797 1.00 95.19 93 LEU A N 1
ATOM 669 C CA . LEU A 1 93 ? 0.656 6.917 6.574 1.00 95.19 93 LEU A CA 1
ATOM 670 C C . LEU A 1 93 ? 0.440 5.845 5.500 1.00 95.19 93 LEU A C 1
ATOM 672 O O . LEU A 1 93 ? 1.343 5.601 4.702 1.00 95.19 93 LEU A O 1
ATOM 676 N N . GLU A 1 94 ? -0.761 5.273 5.415 1.00 95.31 94 GLU A N 1
ATOM 677 C CA . GLU A 1 94 ? -1.124 4.352 4.340 1.00 95.31 94 GLU A CA 1
ATOM 678 C C . GLU A 1 94 ? -1.153 5.075 2.992 1.00 95.31 94 GLU A C 1
ATOM 680 O O . GLU A 1 94 ? -0.541 4.607 2.037 1.00 95.31 94 GLU A O 1
ATOM 685 N N . VAL A 1 95 ? -1.785 6.251 2.922 1.00 96.00 95 VAL A N 1
ATOM 686 C CA . VAL A 1 95 ? -1.813 7.087 1.710 1.00 96.00 95 VAL A CA 1
ATOM 687 C C . VAL A 1 95 ? -0.392 7.381 1.226 1.00 96.00 95 VAL A C 1
ATOM 689 O O . VAL A 1 95 ? -0.067 7.171 0.056 1.00 96.00 95 VAL A O 1
ATOM 692 N N . ARG A 1 96 ? 0.489 7.811 2.137 1.00 96.12 96 ARG A N 1
ATOM 693 C CA . ARG A 1 96 ? 1.897 8.070 1.817 1.00 96.12 96 ARG A CA 1
ATOM 694 C C . ARG A 1 96 ? 2.608 6.813 1.321 1.00 96.12 96 ARG A C 1
ATOM 696 O O . ARG A 1 96 ? 3.366 6.884 0.357 1.00 96.12 96 ARG A O 1
ATOM 703 N N . TRP A 1 97 ? 2.369 5.670 1.958 1.00 95.38 97 TRP A N 1
ATOM 704 C CA . TRP A 1 97 ? 2.952 4.402 1.535 1.00 95.38 97 TRP A CA 1
ATOM 705 C C . TRP A 1 97 ? 2.479 3.983 0.136 1.00 95.38 97 TRP A C 1
ATOM 707 O O . TRP A 1 97 ? 3.309 3.611 -0.692 1.00 95.38 97 TRP A O 1
ATOM 717 N N . ARG A 1 98 ? 1.187 4.143 -0.178 1.00 94.94 98 ARG A N 1
ATOM 718 C CA . ARG A 1 98 ? 0.633 3.869 -1.516 1.00 94.94 98 ARG A CA 1
ATOM 719 C C . ARG A 1 98 ? 1.280 4.724 -2.601 1.00 94.94 98 ARG A C 1
ATOM 721 O O . ARG A 1 98 ? 1.615 4.210 -3.669 1.00 94.94 98 ARG A O 1
ATOM 728 N N . MET A 1 99 ? 1.525 6.005 -2.320 1.00 94.25 99 MET A N 1
ATOM 729 C CA . MET A 1 99 ? 2.260 6.885 -3.235 1.00 94.25 99 MET A CA 1
ATOM 730 C C . MET A 1 99 ? 3.697 6.400 -3.466 1.00 94.25 99 MET A C 1
ATOM 732 O O . MET A 1 99 ? 4.126 6.296 -4.613 1.00 94.25 99 MET A O 1
ATOM 736 N N . ILE A 1 100 ? 4.426 6.070 -2.394 1.00 94.12 100 ILE A N 1
ATOM 737 C CA . ILE A 1 100 ? 5.816 5.596 -2.472 1.00 94.12 100 ILE A CA 1
ATOM 738 C C . ILE A 1 100 ? 5.897 4.311 -3.295 1.00 94.12 100 ILE A C 1
ATOM 740 O O . ILE A 1 100 ? 6.640 4.252 -4.268 1.00 94.12 100 ILE A O 1
ATOM 744 N N . ALA A 1 101 ? 5.092 3.308 -2.962 1.00 92.75 101 ALA A N 1
ATOM 745 C CA . ALA A 1 101 ? 5.082 2.031 -3.664 1.00 92.75 101 ALA A CA 1
ATOM 746 C C . ALA A 1 101 ? 4.679 2.165 -5.144 1.00 92.75 101 ALA A C 1
ATOM 748 O O . ALA A 1 101 ? 5.258 1.498 -6.002 1.00 92.75 101 ALA A O 1
ATOM 749 N N . THR A 1 102 ? 3.756 3.077 -5.473 1.00 91.56 102 THR A N 1
ATOM 750 C CA . THR A 1 102 ? 3.431 3.399 -6.873 1.00 91.56 102 THR A CA 1
ATOM 751 C C . THR A 1 102 ? 4.643 3.975 -7.608 1.00 91.56 102 THR A C 1
ATOM 753 O O . THR A 1 102 ? 4.921 3.582 -8.741 1.00 91.56 102 THR A O 1
ATOM 756 N N . SER A 1 103 ? 5.389 4.883 -6.973 1.00 91.00 103 SER A N 1
ATOM 757 C CA . SER A 1 103 ? 6.614 5.450 -7.546 1.00 91.00 103 SER A CA 1
ATOM 758 C C . SER A 1 103 ? 7.707 4.399 -7.732 1.00 91.00 103 SER A C 1
ATOM 760 O O . SER A 1 103 ? 8.338 4.387 -8.785 1.00 91.00 103 SER A O 1
ATOM 762 N N . ILE A 1 104 ? 7.880 3.476 -6.779 1.00 90.56 104 ILE A N 1
ATOM 763 C CA . ILE A 1 104 ? 8.816 2.346 -6.903 1.00 90.56 104 ILE A CA 1
ATOM 764 C C . ILE A 1 104 ? 8.445 1.479 -8.113 1.00 90.56 104 ILE A C 1
ATOM 766 O O . ILE A 1 104 ? 9.299 1.218 -8.957 1.00 90.56 104 ILE A O 1
ATOM 770 N N . LYS A 1 105 ? 7.167 1.081 -8.251 1.00 89.00 105 LYS A N 1
ATOM 771 C CA . LYS A 1 105 ? 6.688 0.289 -9.402 1.00 89.00 105 LYS A CA 1
ATOM 772 C C . LYS A 1 105 ? 6.961 1.009 -10.724 1.00 89.00 105 LYS A C 1
ATOM 774 O O . LYS A 1 105 ? 7.460 0.396 -11.663 1.00 89.00 105 LYS A O 1
ATOM 779 N N . LYS A 1 106 ? 6.662 2.309 -10.802 1.00 86.62 106 LYS A N 1
ATOM 780 C CA . LYS A 1 106 ? 6.906 3.118 -12.008 1.00 86.62 106 LYS A CA 1
ATOM 781 C C . LYS A 1 106 ? 8.393 3.250 -12.332 1.00 86.62 106 LYS A C 1
ATOM 783 O O . LYS A 1 106 ? 8.761 3.109 -13.492 1.00 86.62 106 LYS A O 1
ATOM 788 N N . GLY A 1 107 ? 9.233 3.484 -11.326 1.00 85.12 107 GLY A N 1
ATOM 789 C CA . GLY A 1 107 ? 10.686 3.530 -11.485 1.00 85.12 107 GLY A CA 1
ATOM 790 C C . GLY A 1 107 ? 11.235 2.206 -12.012 1.00 85.12 107 GLY A C 1
ATOM 791 O O . GLY A 1 107 ? 11.959 2.205 -13.001 1.00 85.12 107 GLY A O 1
ATOM 792 N N . ALA A 1 108 ? 10.803 1.082 -11.432 1.00 79.62 108 ALA A N 1
ATOM 793 C CA . ALA A 1 108 ? 11.195 -0.252 -11.878 1.00 79.62 108 ALA A CA 1
ATOM 794 C C . ALA A 1 108 ? 10.809 -0.520 -13.344 1.00 79.62 108 ALA A C 1
ATOM 796 O O . ALA A 1 108 ? 11.624 -1.036 -14.107 1.00 79.62 108 ALA A O 1
ATOM 797 N N . LEU A 1 109 ? 9.598 -0.122 -13.756 1.00 71.12 109 LEU A N 1
ATOM 798 C CA . LEU A 1 109 ? 9.148 -0.230 -15.149 1.00 71.12 109 LEU A CA 1
ATOM 799 C C . LEU A 1 109 ? 9.959 0.660 -16.102 1.00 71.12 109 LEU A C 1
ATOM 801 O O . LEU A 1 109 ? 10.254 0.237 -17.213 1.00 71.12 109 LEU A O 1
ATOM 805 N N . ALA A 1 110 ? 10.343 1.865 -15.677 1.00 74.25 110 ALA A N 1
ATOM 806 C CA . ALA A 1 110 ? 11.160 2.768 -16.487 1.00 74.25 110 ALA A CA 1
ATOM 807 C C . ALA A 1 110 ? 12.604 2.265 -16.663 1.00 74.25 110 ALA A C 1
ATOM 809 O O . ALA A 1 110 ? 13.203 2.469 -17.714 1.00 74.25 110 ALA A O 1
ATOM 810 N N . THR A 1 111 ? 13.161 1.598 -15.649 1.00 71.44 111 THR A N 1
ATOM 811 C CA . THR A 1 111 ? 14.501 0.990 -15.712 1.00 71.44 111 THR A CA 1
ATOM 812 C C . THR A 1 111 ? 14.526 -0.375 -16.394 1.00 71.44 111 THR A C 1
ATOM 814 O O . THR A 1 111 ? 15.606 -0.897 -16.664 1.00 71.44 111 THR A O 1
ATOM 817 N N . ALA A 1 112 ? 13.363 -0.981 -16.649 1.00 69.25 112 ALA A N 1
ATOM 818 C CA . ALA A 1 112 ? 13.300 -2.264 -17.329 1.00 69.25 112 ALA A CA 1
ATOM 819 C C . ALA A 1 112 ? 13.784 -2.094 -18.781 1.00 69.25 112 ALA A C 1
ATOM 821 O O . ALA A 1 112 ? 13.259 -1.230 -19.496 1.00 69.25 112 ALA A O 1
ATOM 822 N N . PRO A 1 113 ? 14.772 -2.893 -19.237 1.00 74.88 113 PRO A N 1
ATOM 823 C CA . PRO A 1 113 ? 15.230 -2.821 -20.614 1.00 74.88 113 PRO A CA 1
ATOM 824 C C . PRO A 1 113 ? 14.043 -3.082 -21.538 1.00 74.88 113 PRO A C 1
ATOM 826 O O . PRO A 1 113 ? 13.319 -4.067 -21.380 1.00 74.88 113 PRO A O 1
ATOM 829 N N . GLN A 1 114 ? 13.831 -2.177 -22.491 1.00 68.00 114 GLN A N 1
ATOM 830 C CA . GLN A 1 114 ? 12.830 -2.356 -23.534 1.00 68.00 114 GLN A CA 1
ATOM 831 C C . GLN A 1 114 ? 13.310 -3.498 -24.436 1.00 68.00 114 GLN A C 1
ATOM 833 O O . GLN A 1 114 ? 14.147 -3.303 -25.316 1.00 68.00 114 GLN A O 1
ATOM 838 N N . VAL A 1 115 ? 12.840 -4.716 -24.166 1.00 74.88 115 VAL A N 1
ATOM 839 C CA . VAL A 1 115 ? 13.148 -5.886 -24.988 1.00 74.88 115 VAL A CA 1
ATOM 840 C C . VAL A 1 115 ? 12.271 -5.841 -26.232 1.00 74.88 115 VAL A C 1
ATOM 842 O O . VAL A 1 115 ? 11.089 -6.170 -26.195 1.00 74.88 115 VAL A O 1
ATOM 845 N N . ASN A 1 116 ? 12.845 -5.397 -27.349 1.00 78.19 116 ASN A N 1
ATOM 846 C CA . ASN A 1 116 ? 12.198 -5.587 -28.636 1.00 78.19 116 ASN A CA 1
ATOM 847 C C . ASN A 1 116 ? 12.375 -7.062 -28.999 1.00 78.19 116 ASN A C 1
ATOM 849 O O . ASN A 1 116 ? 13.489 -7.503 -29.288 1.00 78.19 116 ASN A O 1
ATOM 853 N N . LEU A 1 117 ? 11.301 -7.844 -28.897 1.00 71.00 117 LEU A N 1
ATOM 854 C CA . LEU A 1 117 ? 11.308 -9.236 -29.328 1.00 71.00 117 LEU A CA 1
ATOM 855 C C . LEU A 1 117 ? 11.431 -9.246 -30.853 1.00 71.00 117 LEU A C 1
ATOM 857 O O . LEU A 1 117 ? 10.435 -9.199 -31.570 1.00 71.00 117 LEU A O 1
ATOM 861 N N . VAL A 1 118 ? 12.667 -9.271 -31.350 1.00 75.88 118 VAL A N 1
ATOM 862 C CA . VAL A 1 118 ? 12.942 -9.572 -32.752 1.00 75.88 118 VAL A CA 1
ATOM 863 C C . VAL A 1 118 ? 12.625 -11.050 -32.925 1.00 75.88 118 VAL A C 1
ATOM 865 O O . VAL A 1 118 ? 13.385 -11.918 -32.498 1.00 75.88 118 VAL A O 1
ATOM 868 N N . GLY A 1 119 ? 11.443 -11.334 -33.466 1.00 67.19 119 GLY A N 1
ATOM 869 C CA . GLY A 1 119 ? 11.093 -12.674 -33.900 1.00 67.19 119 GLY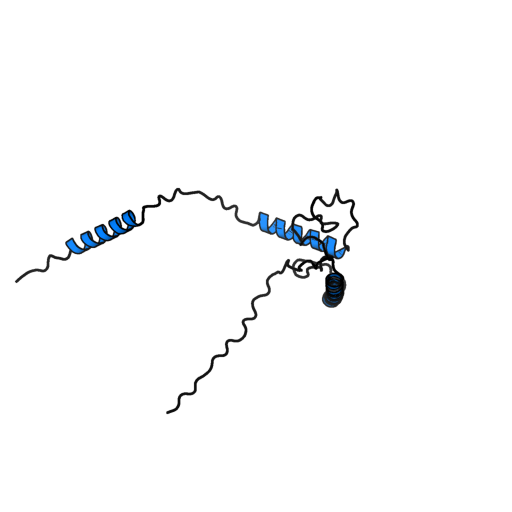 A CA 1
ATOM 870 C C . GLY A 1 119 ? 11.965 -13.034 -35.092 1.00 67.19 119 GLY A C 1
ATOM 871 O O . GLY A 1 119 ? 11.602 -12.733 -36.221 1.00 67.19 119 GLY A O 1
ATOM 872 N N . GLU A 1 120 ? 13.119 -13.653 -34.855 1.00 67.12 120 GLU A N 1
ATOM 873 C CA . GLU A 1 120 ? 13.702 -14.499 -35.888 1.00 67.12 120 GLU A CA 1
ATOM 874 C C . GLU A 1 120 ? 12.750 -15.674 -36.076 1.00 67.12 120 GLU A C 1
ATOM 876 O O . GLU A 1 120 ? 12.433 -16.402 -35.127 1.00 67.12 120 GLU A O 1
ATOM 881 N N . GLU A 1 121 ? 12.265 -15.829 -37.303 1.00 63.53 121 GLU A N 1
ATOM 882 C CA . GLU A 1 121 ? 11.619 -17.047 -37.755 1.00 63.53 121 GLU A CA 1
ATOM 883 C C . GLU A 1 121 ? 12.659 -18.162 -37.634 1.00 63.53 121 GLU A C 1
ATOM 885 O O . GLU A 1 121 ? 13.459 -18.409 -38.532 1.00 63.53 121 GLU A O 1
ATOM 890 N N . ARG A 1 122 ? 12.722 -18.797 -36.458 1.00 62.00 122 ARG A N 1
ATOM 891 C CA . ARG A 1 122 ? 13.465 -20.040 -36.308 1.00 62.00 122 ARG A CA 1
ATOM 892 C C . ARG A 1 122 ? 12.818 -21.011 -37.269 1.00 62.00 122 ARG A C 1
ATOM 894 O O . ARG A 1 122 ? 11.720 -21.499 -37.006 1.00 62.00 122 ARG A O 1
ATOM 901 N N . GLN A 1 123 ? 13.503 -21.269 -38.372 1.00 64.44 123 GLN A N 1
ATOM 902 C CA . GLN A 1 123 ? 13.196 -22.383 -39.238 1.00 64.44 123 GLN A CA 1
ATOM 903 C C . GLN A 1 123 ? 13.329 -23.641 -38.381 1.00 64.44 123 GLN A C 1
ATOM 905 O O . GLN A 1 123 ? 14.426 -24.095 -38.059 1.00 64.44 123 GLN A O 1
ATOM 910 N N . TRP A 1 124 ? 12.191 -24.142 -37.917 1.00 62.78 124 TRP A N 1
ATOM 911 C CA . TRP A 1 124 ? 12.112 -25.418 -37.237 1.00 62.78 124 TRP A CA 1
ATOM 912 C C . TRP A 1 124 ? 12.380 -26.484 -38.291 1.00 62.78 124 TRP A C 1
ATOM 914 O O . TRP A 1 124 ? 11.470 -26.892 -39.007 1.00 62.78 124 TRP A 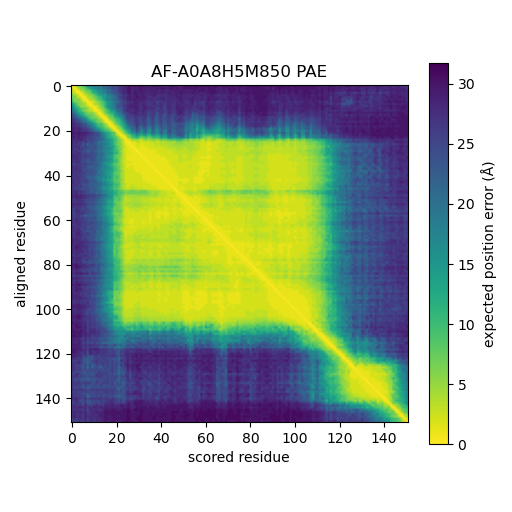O 1
ATOM 924 N N . THR A 1 125 ? 13.631 -26.918 -38.417 1.00 74.56 125 THR A N 1
ATOM 925 C CA . THR A 1 125 ? 13.905 -28.195 -39.072 1.00 74.56 125 THR A CA 1
ATOM 926 C C . THR A 1 125 ? 13.230 -29.273 -38.245 1.00 74.56 125 THR A C 1
ATOM 928 O O . THR A 1 125 ? 13.357 -29.298 -37.014 1.00 74.56 125 THR A O 1
ATOM 931 N N . SER A 1 126 ? 12.478 -30.138 -38.917 1.00 81.94 126 SER A N 1
ATOM 932 C CA . SER A 1 126 ? 11.878 -31.297 -38.266 1.00 81.94 126 SER A CA 1
ATOM 933 C C . SER A 1 126 ? 12.968 -32.121 -37.574 1.00 81.94 126 SER A C 1
ATOM 935 O O . SER A 1 126 ? 14.137 -32.103 -37.979 1.00 81.94 126 SER A O 1
ATOM 937 N N . LYS A 1 127 ? 12.606 -32.829 -36.502 1.00 81.38 127 LYS A N 1
ATOM 938 C CA . LYS A 1 127 ? 13.558 -33.680 -35.779 1.00 81.38 127 LYS A CA 1
ATOM 939 C C . LYS A 1 127 ? 14.217 -34.682 -36.730 1.00 81.38 127 LYS A C 1
ATOM 941 O O . LYS A 1 127 ? 15.404 -34.955 -36.610 1.00 81.38 127 LYS A O 1
ATOM 946 N N . GLU A 1 128 ? 13.447 -35.172 -37.689 1.00 85.06 128 GLU A N 1
ATOM 947 C CA . GLU A 1 128 ? 13.865 -36.114 -38.714 1.00 85.06 128 GLU A CA 1
ATOM 948 C C . GLU A 1 128 ? 14.935 -35.516 -39.637 1.00 85.06 128 GLU A C 1
ATOM 950 O O . GLU A 1 128 ? 15.924 -36.174 -39.946 1.00 85.06 128 GLU A O 1
ATOM 955 N N . GLU A 1 129 ? 14.772 -34.257 -40.039 1.00 84.75 129 GLU A N 1
ATOM 956 C CA . GLU A 1 129 ? 15.727 -33.542 -40.891 1.00 84.75 129 GLU A CA 1
ATOM 957 C C . GLU A 1 129 ? 17.029 -33.214 -40.141 1.00 84.75 129 GLU A C 1
ATOM 959 O O . GLU A 1 129 ? 18.125 -33.373 -40.684 1.00 84.75 129 GLU A O 1
ATOM 964 N N . TYR A 1 130 ? 16.923 -32.853 -38.858 1.00 83.44 130 TYR A N 1
ATOM 965 C CA . TYR A 1 130 ? 18.082 -32.685 -37.983 1.00 83.44 130 TYR A CA 1
ATOM 966 C C . TYR A 1 130 ? 18.845 -34.004 -37.807 1.00 83.44 130 TYR A C 1
ATOM 968 O O . TYR A 1 130 ? 20.048 -34.059 -38.065 1.00 83.44 130 TYR A O 1
ATOM 976 N N . ASP A 1 131 ? 18.148 -35.079 -37.439 1.00 87.00 131 ASP A N 1
ATOM 977 C CA . ASP A 1 131 ? 18.757 -36.390 -37.224 1.00 87.00 131 ASP A CA 1
ATOM 978 C C . ASP A 1 131 ? 19.412 -36.907 -38.524 1.00 87.00 131 ASP A C 1
ATOM 980 O O . ASP A 1 131 ? 20.540 -37.400 -38.489 1.00 87.00 131 ASP A O 1
ATOM 984 N N . ALA A 1 132 ? 18.780 -36.707 -39.689 1.00 86.06 132 ALA A N 1
ATOM 985 C CA . ALA A 1 132 ? 19.356 -37.060 -40.989 1.00 86.06 132 ALA A CA 1
ATOM 986 C C . ALA A 1 132 ? 20.657 -36.296 -41.292 1.00 86.06 132 ALA A C 1
ATOM 988 O O . ALA A 1 132 ? 21.630 -36.896 -41.755 1.00 86.06 132 ALA A O 1
ATOM 989 N N . SER A 1 133 ? 20.702 -34.992 -40.998 1.00 80.38 133 SER A N 1
ATOM 990 C CA . SER A 1 133 ? 21.903 -34.171 -41.208 1.00 80.38 133 SER A CA 1
ATOM 991 C C . SER A 1 133 ? 23.080 -34.622 -40.333 1.00 80.38 133 SER A C 1
ATOM 993 O O . SER A 1 133 ? 24.216 -34.716 -40.804 1.00 80.38 133 SER A O 1
ATOM 995 N N . VAL A 1 134 ? 22.801 -34.981 -39.078 1.00 86.56 134 VAL A N 1
ATOM 996 C CA . VAL A 1 134 ? 23.805 -35.454 -38.118 1.00 86.56 134 VAL A CA 1
ATOM 997 C C . VAL A 1 134 ? 24.326 -36.837 -38.512 1.00 86.56 134 VAL A C 1
ATOM 999 O O . VAL A 1 134 ? 25.535 -37.070 -38.483 1.00 86.56 134 VAL A O 1
ATOM 1002 N N . ILE A 1 135 ? 23.438 -37.743 -38.934 1.00 84.69 135 ILE A N 1
ATOM 1003 C CA . ILE A 1 135 ? 23.813 -39.084 -39.406 1.00 84.69 135 ILE A CA 1
ATOM 1004 C C . ILE A 1 135 ? 24.685 -38.992 -40.666 1.00 84.69 135 ILE A C 1
ATOM 1006 O O . ILE A 1 135 ? 25.713 -39.665 -40.745 1.00 84.69 135 ILE A O 1
ATOM 1010 N N . ALA A 1 136 ? 24.324 -38.141 -41.630 1.00 84.75 136 ALA A N 1
ATOM 1011 C CA . ALA A 1 136 ? 25.104 -37.956 -4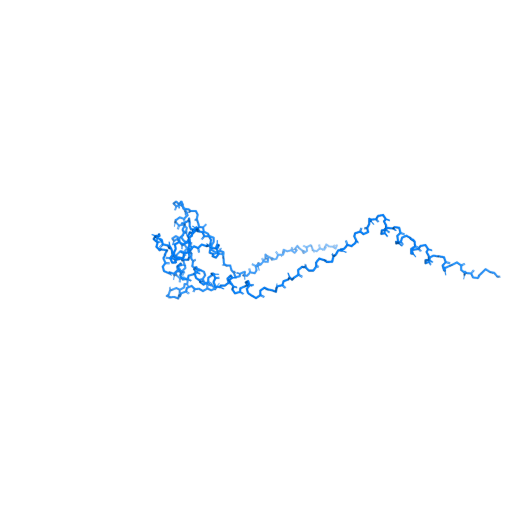2.853 1.00 84.75 136 ALA A CA 1
ATOM 1012 C C . ALA A 1 136 ? 26.518 -37.423 -42.564 1.00 84.75 136 ALA A C 1
ATOM 1014 O O . ALA A 1 136 ? 27.495 -37.939 -43.108 1.00 84.75 136 ALA A O 1
ATOM 1015 N N . ALA A 1 137 ? 26.640 -36.440 -41.666 1.00 83.19 137 ALA A N 1
ATOM 1016 C CA . ALA A 1 137 ? 27.934 -35.909 -41.243 1.00 83.19 137 ALA A CA 1
ATOM 1017 C C . ALA A 1 137 ? 28.801 -36.975 -40.551 1.00 83.19 137 ALA A C 1
ATOM 1019 O O . ALA A 1 137 ? 30.003 -37.055 -40.798 1.00 83.19 137 ALA A O 1
ATOM 1020 N N . TYR A 1 138 ? 28.189 -37.825 -39.722 1.00 82.38 138 TYR A N 1
ATOM 1021 C CA . TYR A 1 138 ? 28.888 -38.921 -39.056 1.00 82.38 138 TYR A CA 1
ATOM 1022 C C . TYR A 1 138 ? 29.430 -39.956 -40.053 1.00 82.38 138 TYR A C 1
ATOM 1024 O O . TYR A 1 138 ? 30.577 -40.373 -39.934 1.00 82.38 138 TYR A O 1
ATOM 1032 N N . ILE A 1 139 ? 28.644 -40.339 -41.064 1.00 83.12 139 ILE A N 1
ATOM 1033 C CA . ILE A 1 139 ? 29.068 -41.303 -42.095 1.00 83.12 139 ILE A CA 1
ATOM 1034 C C . ILE A 1 139 ? 30.226 -40.746 -42.936 1.00 83.12 139 ILE A C 1
ATOM 1036 O O . ILE A 1 139 ? 31.185 -41.468 -43.212 1.00 83.12 139 ILE A O 1
ATOM 1040 N N . ALA A 1 140 ? 30.179 -39.460 -43.294 1.00 77.69 140 ALA A N 1
ATOM 1041 C CA . ALA A 1 140 ? 31.242 -38.811 -44.059 1.00 77.69 140 ALA A CA 1
ATOM 1042 C C . ALA A 1 140 ? 32.590 -38.785 -43.308 1.00 77.69 140 ALA A C 1
ATOM 1044 O O . ALA A 1 140 ? 33.638 -38.965 -43.925 1.00 77.69 140 ALA A O 1
ATOM 1045 N N . ASP A 1 141 ? 32.580 -38.626 -41.978 1.00 74.31 141 ASP A N 1
ATOM 1046 C CA . ASP A 1 141 ? 33.796 -38.695 -41.148 1.00 74.31 141 ASP A CA 1
ATOM 1047 C C . ASP A 1 141 ? 34.387 -40.117 -41.063 1.00 74.31 141 ASP A C 1
ATOM 1049 O O . ASP A 1 141 ? 35.595 -40.284 -40.883 1.00 74.31 141 ASP A O 1
ATOM 1053 N N . GLN A 1 142 ? 33.560 -41.156 -41.213 1.00 69.31 142 GLN A N 1
ATOM 1054 C CA . GLN A 1 142 ? 34.026 -42.547 -41.209 1.00 69.31 142 GLN A CA 1
ATOM 1055 C C . GLN A 1 142 ? 34.666 -42.959 -42.546 1.00 69.31 142 GLN A C 1
ATOM 1057 O O . GLN A 1 142 ? 35.633 -43.716 -42.534 1.00 69.31 142 GLN A O 1
ATOM 1062 N N . GLN A 1 143 ? 34.211 -42.405 -43.678 1.00 59.88 143 GLN A N 1
ATOM 1063 C CA . GLN A 1 143 ? 34.782 -42.679 -45.012 1.00 59.88 143 GLN A CA 1
ATOM 1064 C C . GLN A 1 143 ? 36.218 -42.157 -45.202 1.00 59.88 143 GLN A C 1
ATOM 1066 O O . GLN A 1 143 ? 36.908 -42.577 -46.124 1.00 59.88 143 GLN A O 1
ATOM 1071 N N . GLY A 1 144 ? 36.704 -41.268 -44.329 1.00 56.94 144 GLY A N 1
ATOM 1072 C CA . GLY A 1 144 ? 38.092 -40.792 -44.341 1.00 56.94 144 GLY A CA 1
ATOM 1073 C C . GLY A 1 144 ? 39.075 -41.623 -43.503 1.00 56.94 144 GLY A C 1
ATOM 1074 O O . GLY A 1 144 ? 40.235 -41.232 -43.390 1.00 56.94 144 GLY A O 1
ATOM 1075 N N . LYS A 1 145 ? 38.634 -42.718 -42.860 1.00 58.75 145 LYS A N 1
ATOM 1076 C CA . LYS A 1 145 ? 39.438 -43.478 -41.877 1.00 58.75 145 LYS A CA 1
ATOM 1077 C C . LYS A 1 145 ? 39.845 -44.892 -42.311 1.00 58.75 145 LYS A C 1
ATOM 1079 O O . LYS A 1 145 ? 40.399 -45.617 -41.489 1.00 58.75 145 LYS A O 1
ATOM 1084 N N . GLU A 1 146 ? 39.623 -45.287 -43.565 1.00 51.62 146 GLU A N 1
ATOM 1085 C CA . GLU A 1 146 ? 39.913 -46.654 -44.041 1.00 51.62 146 GLU A CA 1
ATOM 1086 C C . GLU A 1 146 ? 41.211 -46.850 -44.855 1.00 51.62 146 GLU A C 1
ATOM 1088 O O . GLU A 1 146 ? 41.544 -47.988 -45.177 1.00 51.62 146 GLU A O 1
ATOM 1093 N N . ASP A 1 147 ? 42.054 -45.829 -45.046 1.00 56.22 147 ASP A N 1
ATOM 1094 C CA . ASP A 1 147 ? 43.406 -46.029 -45.607 1.00 56.22 147 ASP A CA 1
ATOM 1095 C C . ASP A 1 147 ? 44.428 -46.433 -44.524 1.00 56.22 147 ASP A C 1
ATOM 1097 O O . ASP A 1 147 ? 45.367 -45.708 -44.186 1.00 56.22 147 ASP A O 1
ATOM 1101 N N . GLY A 1 148 ? 44.235 -47.622 -43.951 1.00 54.41 148 GLY A N 1
ATOM 1102 C CA . GLY A 1 148 ? 45.278 -48.331 -43.210 1.00 54.41 148 GLY A CA 1
ATOM 1103 C C . GLY A 1 148 ? 46.150 -49.139 -44.183 1.00 54.41 148 GLY A C 1
ATOM 1104 O O . GLY A 1 148 ? 45.605 -49.974 -44.908 1.00 54.41 148 GLY A O 1
ATOM 1105 N N . PRO A 1 149 ? 47.484 -48.949 -44.234 1.00 53.22 149 PRO A N 1
ATOM 1106 C CA . PRO A 1 149 ? 48.329 -49.671 -45.179 1.00 53.22 149 PRO A CA 1
ATOM 1107 C C . PRO A 1 149 ? 48.323 -51.171 -44.854 1.00 53.22 149 PRO A C 1
ATOM 1109 O O . PRO A 1 149 ? 48.725 -51.588 -43.767 1.00 53.22 149 PRO A O 1
ATOM 1112 N N . SER A 1 150 ? 47.852 -51.977 -45.808 1.00 52.66 150 SER A N 1
ATOM 1113 C CA . SER A 1 150 ? 47.981 -53.435 -45.784 1.00 52.66 150 SER A CA 1
ATOM 1114 C C . SER A 1 150 ? 49.343 -53.855 -46.340 1.00 52.66 150 SER A C 1
ATOM 1116 O O . SER A 1 150 ? 49.653 -53.496 -47.471 1.00 52.66 150 SER A O 1
ATOM 1118 N N . ALA A 1 151 ? 50.059 -54.633 -45.516 1.00 41.38 151 ALA A N 1
ATOM 1119 C CA . ALA A 1 151 ? 51.125 -55.613 -45.795 1.00 41.38 151 ALA A CA 1
ATOM 1120 C C . ALA A 1 151 ? 52.314 -55.213 -46.691 1.00 41.38 151 ALA A C 1
ATOM 1122 O O . ALA A 1 151 ? 52.142 -55.066 -47.919 1.00 41.38 151 ALA A O 1
#

Foldseek 3Di:
DDDDDPDDDPDPPPPDDDLDLPLDAAAPDPVSQVVLVVQQVVLCVVQPPDADASNRARHDYHPAARALPCAALFDRHPDDHVVPDPDHGDPPSSSVNSVRSNVVVVVVVVPPPPDPPPDDPPPPDDPVNVVVVVVVVVVVVVVVPPPDDDD